Protein AF-A0A7W1W0E3-F1 (afdb_monomer)

Structure (mmCIF, N/CA/C/O backbone):
data_AF-A0A7W1W0E3-F1
#
_entry.id   AF-A0A7W1W0E3-F1
#
loop_
_atom_site.group_PDB
_atom_site.id
_atom_site.type_symbol
_atom_site.label_atom_id
_atom_site.label_alt_id
_atom_site.label_comp_id
_atom_site.label_asym_id
_atom_site.label_entity_id
_atom_site.label_seq_id
_atom_site.pdbx_PDB_ins_code
_atom_site.Cartn_x
_atom_site.Cartn_y
_atom_site.Cartn_z
_atom_site.occupancy
_atom_site.B_iso_or_equiv
_atom_site.auth_seq_id
_atom_site.auth_comp_id
_atom_site.auth_asym_id
_atom_site.auth_atom_id
_atom_site.pdbx_PDB_model_num
ATOM 1 N N . ARG A 1 1 ? 2.719 -30.691 -12.391 1.00 63.16 1 ARG A N 1
ATOM 2 C CA . ARG A 1 1 ? 1.528 -29.812 -12.521 1.00 63.16 1 ARG A CA 1
ATOM 3 C C . ARG A 1 1 ? 2.039 -28.377 -12.443 1.00 63.16 1 ARG A C 1
ATOM 5 O O . ARG A 1 1 ? 2.808 -28.114 -11.531 1.00 63.16 1 ARG A O 1
ATOM 12 N N . TYR A 1 2 ? 1.717 -27.514 -13.406 1.00 74.81 2 TYR A N 1
ATOM 13 C CA . TYR A 1 2 ? 2.107 -26.098 -13.394 1.00 74.81 2 TYR A CA 1
ATOM 14 C C . TYR A 1 2 ? 0.954 -25.279 -12.809 1.00 74.81 2 TYR A C 1
ATOM 16 O O . TYR A 1 2 ? -0.187 -25.464 -13.233 1.00 74.81 2 TYR A O 1
ATOM 24 N N . TYR A 1 3 ? 1.241 -24.423 -11.830 1.00 75.62 3 TYR A N 1
ATOM 25 C CA . TYR A 1 3 ? 0.272 -23.488 -11.263 1.00 75.62 3 TYR A CA 1
ATOM 26 C C . TYR A 1 3 ? 0.699 -22.076 -11.675 1.00 75.62 3 TYR A C 1
ATOM 28 O O . TYR A 1 3 ? 1.727 -21.608 -11.186 1.00 75.62 3 TYR A O 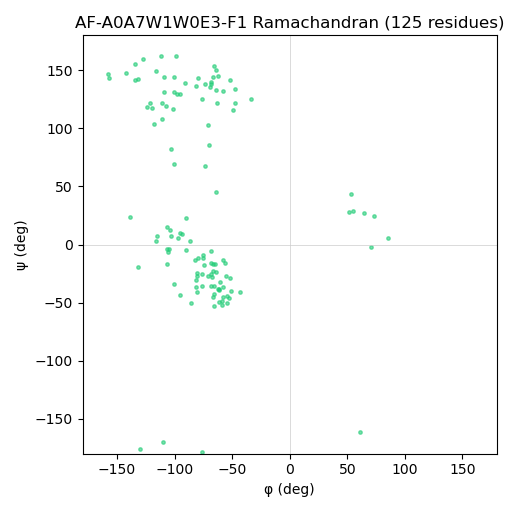1
ATOM 36 N N . PRO A 1 4 ? -0.016 -21.414 -12.602 1.00 76.94 4 PRO A N 1
ATOM 37 C CA . PRO A 1 4 ? 0.352 -20.070 -13.022 1.00 76.94 4 PRO A CA 1
ATOM 38 C C . PRO A 1 4 ? 0.224 -19.100 -11.844 1.00 76.94 4 PRO A C 1
ATOM 40 O O . PRO A 1 4 ? -0.796 -19.088 -11.152 1.00 76.94 4 PRO A O 1
ATOM 43 N N . LEU A 1 5 ? 1.252 -18.275 -11.638 1.00 77.12 5 LEU A N 1
ATOM 44 C CA . LEU A 1 5 ? 1.221 -17.180 -10.672 1.00 77.12 5 LEU A CA 1
ATOM 45 C C . LEU A 1 5 ? 0.150 -16.169 -11.089 1.00 77.12 5 LEU A C 1
ATOM 47 O O . LEU A 1 5 ? 0.219 -15.642 -12.197 1.00 77.12 5 LEU A O 1
ATOM 51 N N . LYS A 1 6 ? -0.826 -15.898 -10.218 1.00 83.62 6 LYS A N 1
ATOM 52 C CA . LYS A 1 6 ? -1.895 -14.927 -10.499 1.00 83.62 6 LYS A CA 1
ATOM 53 C C . LYS A 1 6 ? -1.600 -13.540 -9.946 1.00 83.62 6 LYS A C 1
ATOM 55 O O . LYS A 1 6 ? -1.834 -12.569 -10.646 1.00 83.62 6 LYS A O 1
ATOM 60 N N . LYS A 1 7 ? -1.098 -13.468 -8.714 1.00 86.25 7 LYS A N 1
ATOM 61 C CA . LYS A 1 7 ? -0.838 -12.212 -8.016 1.00 86.25 7 LYS A CA 1
ATOM 62 C C . LYS A 1 7 ? 0.200 -12.410 -6.914 1.00 86.25 7 LYS A C 1
ATOM 64 O O . LYS A 1 7 ? 0.233 -13.476 -6.297 1.00 86.25 7 LYS A O 1
ATOM 69 N N . VAL A 1 8 ? 1.011 -11.388 -6.675 1.00 87.19 8 VAL A N 1
ATOM 70 C CA . VAL A 1 8 ? 1.911 -11.245 -5.529 1.00 87.19 8 VAL A CA 1
ATOM 71 C C . VAL A 1 8 ? 1.507 -9.969 -4.806 1.00 87.19 8 VAL A C 1
ATOM 73 O O . VAL A 1 8 ? 1.501 -8.903 -5.411 1.00 87.19 8 VAL A O 1
ATOM 76 N N . ILE A 1 9 ? 1.158 -10.084 -3.528 1.00 89.56 9 ILE A N 1
ATOM 77 C CA . ILE A 1 9 ? 0.883 -8.932 -2.669 1.00 89.56 9 ILE A CA 1
ATOM 78 C C . ILE A 1 9 ? 2.017 -8.864 -1.658 1.00 89.56 9 ILE A C 1
ATOM 80 O O . ILE A 1 9 ? 2.279 -9.832 -0.941 1.00 89.56 9 ILE A O 1
ATOM 84 N N . MET A 1 10 ? 2.706 -7.737 -1.660 1.00 88.50 10 MET A N 1
ATOM 85 C CA . MET A 1 10 ? 3.742 -7.380 -0.711 1.00 88.50 10 MET A CA 1
ATOM 86 C C . MET A 1 10 ? 3.154 -6.465 0.358 1.00 88.50 10 MET A C 1
ATOM 88 O O . MET A 1 10 ? 2.063 -5.909 0.209 1.00 88.50 10 MET A O 1
ATOM 92 N N . PHE A 1 11 ? 3.886 -6.380 1.456 1.00 88.00 11 PHE A N 1
ATOM 93 C CA . PHE A 1 11 ? 3.574 -5.533 2.595 1.00 88.00 11 PHE A CA 1
ATOM 94 C C . PHE A 1 11 ? 4.828 -4.737 2.949 1.00 88.00 11 PHE A C 1
ATOM 96 O O . PHE A 1 11 ? 5.879 -4.928 2.327 1.00 88.00 11 PHE A O 1
ATOM 103 N N . SER A 1 12 ? 4.760 -3.954 4.027 1.00 82.25 12 SER A N 1
ATOM 104 C CA . SER A 1 12 ? 5.909 -3.354 4.726 1.00 82.25 12 SER A CA 1
ATOM 105 C C . SER A 1 12 ? 6.827 -4.424 5.344 1.00 82.25 12 SER A C 1
ATOM 107 O O . SER A 1 12 ? 7.177 -4.370 6.502 1.00 82.25 12 SER A O 1
ATOM 109 N N . MET A 1 13 ? 7.140 -5.478 4.600 1.00 69.62 13 MET A N 1
ATOM 110 C CA . MET A 1 13 ? 7.896 -6.662 4.990 1.00 69.62 13 MET A CA 1
ATOM 111 C C . MET A 1 13 ? 8.863 -7.078 3.879 1.00 69.62 13 MET A C 1
ATOM 113 O O . MET A 1 13 ? 9.246 -8.244 3.766 1.00 69.62 13 MET A O 1
ATOM 117 N N . MET A 1 14 ? 9.249 -6.145 3.003 1.00 63.56 14 MET A N 1
ATOM 118 C CA . MET A 1 14 ? 10.277 -6.385 1.985 1.00 63.56 14 MET A CA 1
ATOM 119 C C . MET A 1 14 ? 11.678 -6.439 2.621 1.00 63.56 14 MET A C 1
ATOM 121 O O . MET A 1 14 ? 12.532 -5.589 2.400 1.00 63.56 14 MET A O 1
ATOM 125 N N . ASP A 1 15 ? 11.912 -7.471 3.423 1.00 56.44 15 ASP A N 1
ATOM 126 C CA . ASP A 1 15 ? 12.981 -7.545 4.428 1.00 56.44 15 ASP A CA 1
ATOM 127 C C . ASP A 1 15 ? 14.378 -7.883 3.846 1.00 56.44 15 ASP A C 1
ATOM 129 O O . ASP A 1 15 ? 15.420 -7.769 4.487 1.00 56.44 15 ASP A O 1
ATOM 133 N N . TRP A 1 16 ? 14.446 -8.297 2.576 1.00 56.50 16 TRP A N 1
ATOM 134 C CA . TRP A 1 16 ? 15.622 -8.993 2.023 1.00 56.50 16 TRP A CA 1
ATOM 135 C C . TRP A 1 16 ? 16.524 -8.144 1.113 1.00 56.50 16 TRP A C 1
ATOM 137 O O . TRP A 1 16 ? 17.421 -8.668 0.456 1.00 56.50 16 TRP A O 1
ATOM 147 N N . MET A 1 17 ? 16.348 -6.823 1.086 1.00 55.25 17 MET A N 1
ATOM 148 C CA . MET A 1 17 ? 17.102 -5.938 0.181 1.00 55.25 17 MET A CA 1
ATOM 149 C C . MET A 1 17 ? 18.573 -5.713 0.601 1.00 55.25 17 MET A C 1
ATOM 151 O O . MET A 1 17 ? 19.387 -5.314 -0.228 1.00 55.25 17 MET A O 1
ATOM 155 N N . ASN A 1 18 ? 18.952 -6.005 1.855 1.00 53.66 18 ASN A N 1
ATOM 156 C CA . ASN A 1 18 ? 20.233 -5.556 2.437 1.00 53.66 18 ASN A CA 1
ATOM 157 C C . ASN A 1 18 ? 21.321 -6.633 2.619 1.00 53.66 18 ASN A C 1
ATOM 159 O O . ASN A 1 18 ? 22.433 -6.306 3.029 1.00 53.66 18 ASN A O 1
ATOM 163 N N . ASN A 1 19 ? 21.060 -7.910 2.324 1.00 53.75 19 ASN A N 1
ATOM 164 C CA . ASN A 1 19 ? 22.042 -8.994 2.526 1.00 53.75 19 ASN A CA 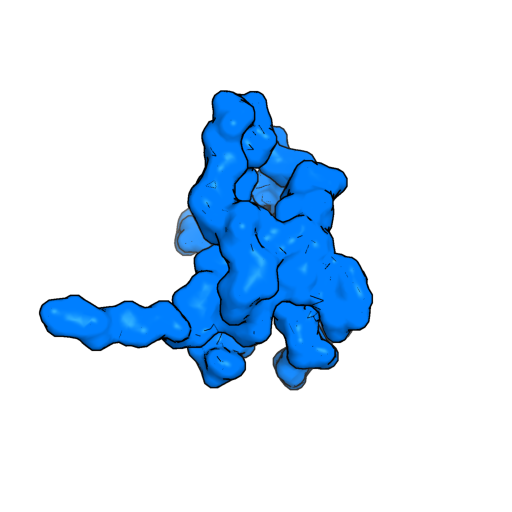1
ATOM 165 C C . ASN A 1 19 ? 22.662 -9.530 1.222 1.00 53.75 19 ASN A C 1
ATOM 167 O O . ASN A 1 19 ? 23.240 -10.619 1.206 1.00 53.75 19 ASN A O 1
ATOM 171 N N . GLY A 1 20 ? 22.513 -8.793 0.117 1.00 51.97 20 GLY A N 1
ATOM 172 C CA . GLY A 1 20 ? 22.974 -9.208 -1.211 1.00 51.97 20 GLY A CA 1
ATOM 173 C C . GLY A 1 20 ? 22.171 -10.361 -1.826 1.00 51.97 20 GLY A C 1
ATOM 174 O O . GLY A 1 20 ? 22.433 -10.733 -2.967 1.00 51.97 20 GLY A O 1
ATOM 175 N N . LYS A 1 21 ? 21.178 -10.909 -1.111 1.00 46.78 21 LYS A N 1
ATOM 176 C CA . LYS A 1 21 ? 20.191 -11.862 -1.626 1.00 46.78 21 LYS A CA 1
ATOM 177 C C . LYS A 1 21 ? 18.902 -11.117 -1.912 1.00 46.78 21 LYS A C 1
ATOM 179 O O . LYS A 1 21 ? 17.890 -11.290 -1.242 1.00 46.78 21 LYS A O 1
ATOM 184 N N . VAL A 1 22 ? 18.986 -10.286 -2.937 1.00 53.44 22 VAL A N 1
ATOM 185 C CA . VAL A 1 22 ? 17.827 -9.740 -3.627 1.00 53.44 22 VAL A CA 1
ATOM 186 C C . VAL A 1 22 ? 16.895 -10.921 -3.951 1.00 53.44 22 VAL A C 1
ATOM 188 O O . VAL A 1 22 ? 17.340 -11.824 -4.664 1.00 53.44 22 VAL A O 1
ATOM 191 N N . PRO A 1 23 ? 15.670 -10.992 -3.390 1.00 56.91 23 PRO A N 1
ATOM 192 C CA . PRO A 1 23 ? 14.764 -12.100 -3.664 1.00 56.91 23 PRO A CA 1
ATOM 193 C C . PRO A 1 23 ? 14.598 -12.296 -5.167 1.00 56.91 23 PRO A C 1
ATOM 195 O O . PRO A 1 23 ? 14.519 -11.311 -5.898 1.00 56.91 23 PRO A O 1
ATOM 198 N N . ASP A 1 24 ? 14.522 -13.546 -5.630 1.00 53.91 24 ASP A N 1
ATOM 199 C CA . ASP A 1 24 ? 14.529 -13.866 -7.067 1.00 53.91 24 ASP A CA 1
ATOM 200 C C . ASP A 1 24 ? 13.486 -13.065 -7.869 1.00 53.91 24 ASP A C 1
ATOM 202 O O . ASP A 1 24 ? 13.722 -12.737 -9.030 1.00 53.91 24 ASP A O 1
ATOM 206 N N . TRP A 1 25 ? 12.369 -12.683 -7.238 1.00 56.69 25 TRP A N 1
ATOM 207 C CA . TRP A 1 25 ? 11.321 -11.859 -7.840 1.00 56.69 25 TRP A CA 1
ATOM 208 C C . TRP A 1 25 ? 11.721 -10.401 -8.127 1.00 56.69 25 TRP A C 1
ATOM 210 O O . TRP A 1 25 ? 11.187 -9.820 -9.063 1.00 56.69 25 TRP A O 1
ATOM 220 N N . VAL A 1 26 ? 12.687 -9.814 -7.417 1.00 55.97 26 VAL A N 1
ATOM 221 C CA . VAL A 1 26 ? 13.216 -8.468 -7.728 1.00 55.97 26 VAL A CA 1
ATOM 222 C C . VAL A 1 26 ? 13.980 -8.472 -9.059 1.00 55.97 26 VAL A C 1
ATOM 224 O O . VAL A 1 26 ? 14.013 -7.468 -9.762 1.00 55.97 26 VAL A O 1
ATOM 227 N N . ASN A 1 27 ? 14.559 -9.617 -9.436 1.00 57.53 27 ASN A N 1
ATOM 228 C CA . ASN A 1 27 ? 15.218 -9.820 -10.730 1.00 57.53 27 ASN A CA 1
ATOM 229 C C . ASN A 1 27 ? 14.271 -10.421 -11.789 1.00 57.53 27 ASN A C 1
ATOM 231 O O . ASN A 1 27 ? 14.728 -10.814 -12.866 1.00 57.53 27 ASN A O 1
ATOM 235 N N . MET A 1 28 ? 12.964 -10.507 -11.505 1.00 62.88 28 MET A N 1
ATOM 236 C CA . MET A 1 28 ? 11.928 -10.924 -12.453 1.00 62.88 28 MET A CA 1
ATOM 237 C C . MET A 1 28 ? 11.150 -9.699 -12.957 1.00 62.88 28 MET A C 1
ATOM 239 O O . MET A 1 28 ? 10.041 -9.449 -12.496 1.00 62.88 28 MET A O 1
ATOM 243 N N . PRO A 1 29 ? 11.659 -8.959 -13.961 1.00 60.41 29 PRO A N 1
ATOM 244 C CA . PRO A 1 29 ? 10.924 -7.833 -14.547 1.00 60.41 29 PRO A CA 1
ATOM 245 C C . PRO A 1 29 ? 9.673 -8.272 -15.334 1.00 60.41 29 PRO A C 1
ATOM 247 O O . PRO A 1 29 ? 8.919 -7.439 -15.828 1.00 60.41 29 PRO A O 1
ATOM 250 N N . TYR A 1 30 ? 9.455 -9.582 -15.499 1.00 64.31 30 TYR A N 1
ATOM 251 C CA . TYR A 1 30 ? 8.291 -10.142 -16.178 1.00 64.31 30 TYR A CA 1
ATOM 252 C C . TYR A 1 30 ? 7.155 -10.404 -15.185 1.00 64.31 30 TYR A C 1
ATOM 254 O O . TYR A 1 30 ? 7.371 -10.997 -14.130 1.00 64.31 30 TYR A O 1
ATOM 262 N N . ASN A 1 31 ? 5.927 -10.097 -15.603 1.00 74.44 31 ASN A N 1
ATOM 263 C CA . ASN A 1 31 ? 4.691 -10.180 -14.814 1.00 74.44 31 ASN A CA 1
ATOM 264 C C . ASN A 1 31 ? 4.525 -9.093 -13.741 1.00 74.44 31 ASN A C 1
ATOM 266 O O . ASN A 1 31 ? 3.819 -9.325 -12.763 1.00 74.44 31 ASN A O 1
ATOM 270 N N . ASN A 1 32 ? 5.170 -7.934 -13.893 1.00 79.31 32 ASN A N 1
ATOM 271 C CA . ASN A 1 32 ? 5.024 -6.791 -12.984 1.00 79.31 32 ASN A CA 1
ATOM 272 C C . ASN A 1 32 ? 3.568 -6.326 -12.802 1.00 79.31 32 ASN A C 1
ATOM 274 O O . ASN A 1 32 ? 3.199 -5.873 -11.721 1.00 79.31 32 ASN A O 1
ATOM 278 N N . ASP A 1 33 ? 2.729 -6.560 -13.813 1.00 84.81 33 ASP A N 1
ATOM 279 C CA . ASP A 1 33 ? 1.273 -6.413 -13.795 1.00 84.81 33 ASP A CA 1
ATOM 280 C C . ASP A 1 33 ? 0.583 -7.231 -12.684 1.00 84.81 33 ASP A C 1
ATOM 282 O O . ASP A 1 33 ? -0.565 -6.973 -12.344 1.00 84.81 33 ASP A O 1
ATOM 286 N N . ARG A 1 34 ? 1.275 -8.208 -12.088 1.00 86.00 34 ARG A N 1
ATOM 287 C CA . ARG A 1 34 ? 0.754 -9.087 -11.029 1.00 86.00 34 ARG A CA 1
ATOM 288 C C . ARG A 1 34 ? 1.273 -8.750 -9.638 1.00 86.00 34 ARG A C 1
ATOM 290 O O . ARG A 1 34 ? 0.879 -9.426 -8.688 1.00 86.00 34 ARG A O 1
ATOM 297 N N . TYR A 1 35 ? 2.172 -7.779 -9.508 1.00 87.81 35 TYR A N 1
ATOM 298 C CA . TYR A 1 35 ? 2.778 -7.412 -8.232 1.00 87.81 35 TYR A CA 1
ATOM 299 C C . TYR A 1 35 ? 2.093 -6.177 -7.680 1.00 87.81 35 TYR A C 1
ATOM 301 O O . TYR A 1 35 ? 1.943 -5.178 -8.380 1.00 87.81 35 TYR A O 1
ATOM 309 N N . TYR A 1 36 ? 1.717 -6.253 -6.412 1.00 91.81 36 TYR A N 1
ATOM 310 C CA . TYR A 1 36 ? 1.094 -5.170 -5.675 1.00 91.81 36 TYR A CA 1
ATOM 311 C C . TYR A 1 36 ? 1.743 -5.034 -4.301 1.00 91.81 36 TYR A C 1
ATOM 313 O O . TYR A 1 36 ? 2.293 -6.004 -3.784 1.00 91.81 36 TYR A O 1
ATOM 321 N N . ASP A 1 37 ? 1.674 -3.852 -3.701 1.00 92.50 37 ASP A N 1
ATOM 322 C CA . ASP A 1 37 ? 2.178 -3.593 -2.352 1.00 92.50 37 ASP A CA 1
ATOM 323 C C . ASP A 1 37 ? 1.257 -2.637 -1.585 1.00 92.50 37 ASP A C 1
ATOM 325 O O . ASP A 1 37 ? 0.658 -1.726 -2.166 1.00 92.50 37 ASP A O 1
ATOM 329 N N . ILE A 1 38 ? 1.183 -2.824 -0.270 1.00 94.56 38 ILE A N 1
ATOM 330 C CA . ILE A 1 38 ? 0.740 -1.809 0.680 1.00 94.56 38 ILE A CA 1
ATOM 331 C C . ILE A 1 38 ? 1.806 -1.579 1.743 1.00 94.56 38 ILE A C 1
ATOM 333 O O . ILE A 1 38 ? 2.134 -2.446 2.557 1.00 94.56 38 ILE A O 1
ATOM 337 N N . TYR A 1 39 ? 2.284 -0.343 1.771 1.00 94.56 39 TYR A N 1
ATOM 338 C CA . TYR A 1 39 ? 3.500 0.005 2.470 1.00 94.56 39 TYR A CA 1
ATOM 339 C C . TYR A 1 39 ? 3.329 1.239 3.356 1.00 94.56 39 TYR A C 1
ATOM 341 O O . TYR A 1 39 ? 2.666 2.218 2.996 1.00 94.56 39 TYR A O 1
ATOM 349 N N . ASN A 1 40 ? 3.967 1.210 4.520 1.00 94.31 40 ASN A N 1
ATOM 350 C CA . ASN A 1 40 ? 4.050 2.340 5.429 1.00 94.31 40 ASN A CA 1
ATOM 351 C C . ASN A 1 40 ? 5.423 3.013 5.289 1.00 94.31 40 ASN A C 1
ATOM 353 O O . ASN A 1 40 ? 6.424 2.394 5.635 1.00 94.31 40 ASN A O 1
ATOM 357 N N . PRO A 1 41 ? 5.512 4.282 4.845 1.00 93.62 41 PRO A N 1
ATOM 358 C CA . PRO A 1 41 ? 6.786 4.994 4.704 1.00 93.62 41 PRO A CA 1
ATOM 359 C C . PRO A 1 41 ? 7.634 5.116 5.975 1.00 93.62 41 PRO A C 1
ATOM 361 O O . PRO A 1 41 ? 8.797 5.504 5.879 1.00 93.62 41 PRO A O 1
ATOM 364 N N . LEU A 1 42 ? 7.055 4.831 7.145 1.00 93.31 42 LEU A N 1
ATOM 365 C CA . LEU A 1 42 ? 7.738 4.819 8.436 1.00 93.31 42 LEU A CA 1
ATOM 366 C C . LEU A 1 42 ? 8.221 3.422 8.863 1.00 93.31 42 LEU A C 1
ATOM 368 O O . LEU A 1 42 ? 8.618 3.276 10.016 1.00 93.31 42 LEU A O 1
ATOM 372 N N . ASP A 1 43 ? 8.175 2.420 7.977 1.00 91.50 43 ASP A N 1
ATOM 373 C CA . ASP A 1 43 ? 8.769 1.093 8.195 1.00 91.50 43 ASP A CA 1
ATOM 374 C C . ASP A 1 43 ? 10.204 1.223 8.727 1.00 91.50 43 ASP A C 1
ATOM 376 O O . ASP A 1 43 ? 11.055 1.904 8.143 1.00 91.50 43 ASP A O 1
ATOM 380 N N . GLU A 1 44 ? 10.429 0.630 9.899 1.00 90.12 44 GLU A N 1
ATOM 381 C CA . GLU A 1 44 ? 11.670 0.771 10.649 1.00 90.12 44 GLU A CA 1
ATOM 382 C C . GLU A 1 44 ? 12.797 -0.131 10.131 1.00 90.12 44 GLU A C 1
ATOM 384 O O . GLU A 1 44 ? 13.968 0.205 10.320 1.00 90.12 44 GLU A O 1
ATOM 389 N N . ASP A 1 45 ? 12.456 -1.241 9.472 1.00 85.75 45 ASP A N 1
ATOM 390 C CA . ASP A 1 45 ? 13.412 -2.266 9.037 1.00 85.75 45 ASP A CA 1
ATOM 391 C C . ASP A 1 45 ? 13.749 -2.121 7.547 1.00 85.75 45 ASP A C 1
ATOM 393 O O . ASP A 1 45 ? 14.895 -2.316 7.125 1.00 85.75 45 ASP A O 1
ATOM 397 N N . VAL A 1 46 ? 12.775 -1.695 6.740 1.00 84.56 46 VAL A N 1
ATOM 398 C CA . VAL A 1 46 ? 12.938 -1.477 5.301 1.00 84.56 46 VAL A CA 1
ATOM 399 C C . VAL A 1 46 ? 12.684 -0.005 5.017 1.00 84.56 46 VAL A C 1
ATOM 401 O O . VAL A 1 46 ? 11.531 0.384 4.976 1.00 84.56 46 VAL A O 1
ATOM 404 N N . PRO A 1 47 ? 13.696 0.848 4.782 1.00 85.81 47 PRO A N 1
ATOM 405 C CA . PRO A 1 47 ? 13.459 2.261 4.486 1.00 85.81 47 PRO A CA 1
ATOM 406 C C . PRO A 1 47 ? 12.747 2.480 3.142 1.00 85.81 47 PRO A C 1
ATOM 408 O O . PRO A 1 47 ? 13.090 1.842 2.143 1.00 85.81 47 PRO A O 1
ATOM 411 N N . TYR A 1 48 ? 11.858 3.480 3.070 1.00 88.31 48 TYR A N 1
ATOM 412 C CA . TYR A 1 48 ? 11.068 3.795 1.866 1.00 88.31 48 TYR A CA 1
ATOM 413 C C . TYR A 1 48 ? 11.903 3.936 0.586 1.00 88.31 48 TYR A C 1
ATOM 415 O O . TYR A 1 48 ? 11.498 3.470 -0.475 1.00 88.31 48 TYR A O 1
ATOM 423 N N . ALA A 1 49 ? 13.084 4.558 0.662 1.00 86.56 49 ALA A N 1
ATOM 424 C CA . ALA A 1 49 ? 13.959 4.710 -0.501 1.00 86.56 49 ALA A CA 1
ATOM 425 C C . ALA A 1 49 ? 14.427 3.354 -1.059 1.00 86.56 49 ALA A C 1
ATOM 427 O O . ALA A 1 49 ? 14.488 3.185 -2.274 1.00 86.56 49 ALA A O 1
ATOM 428 N N . GLY A 1 50 ? 14.715 2.391 -0.178 1.00 81.12 50 GLY A N 1
ATOM 429 C CA . GLY A 1 50 ? 15.053 1.025 -0.565 1.00 81.12 50 GLY A CA 1
ATOM 430 C C . GLY A 1 50 ? 13.856 0.334 -1.208 1.00 81.12 50 GLY A C 1
ATOM 431 O O . GLY A 1 50 ? 13.960 -0.113 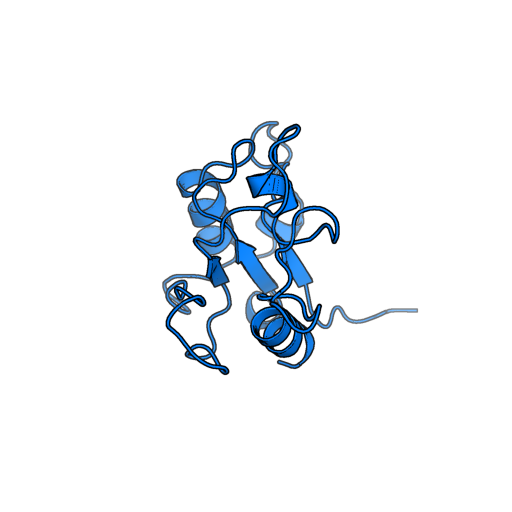-2.346 1.00 81.12 50 GLY A O 1
ATOM 432 N N . ALA A 1 51 ? 12.703 0.332 -0.534 1.00 85.94 51 ALA A N 1
ATOM 433 C CA . ALA A 1 51 ? 11.472 -0.258 -1.064 1.00 85.94 51 ALA A CA 1
ATOM 434 C C . ALA A 1 51 ? 11.105 0.307 -2.449 1.00 85.94 51 ALA A C 1
ATOM 436 O O . ALA A 1 51 ? 10.856 -0.451 -3.386 1.00 85.94 51 ALA A O 1
ATOM 437 N N . LYS A 1 52 ? 11.199 1.632 -2.616 1.00 86.19 52 LYS A N 1
ATOM 438 C CA . LYS A 1 52 ? 10.965 2.330 -3.886 1.00 86.19 52 LYS A CA 1
ATOM 439 C C . LYS A 1 52 ? 11.876 1.851 -5.009 1.00 86.19 52 LYS A C 1
ATOM 441 O O . LYS A 1 52 ? 11.374 1.608 -6.101 1.00 86.19 52 LYS A O 1
ATOM 446 N N . LEU A 1 53 ? 13.174 1.684 -4.752 1.00 81.88 53 LEU A N 1
ATOM 447 C CA . LEU A 1 53 ? 14.101 1.132 -5.747 1.00 81.88 53 LEU A CA 1
ATOM 448 C C . LEU A 1 53 ? 13.705 -0.295 -6.150 1.00 81.88 53 LEU A C 1
ATOM 450 O O . LEU A 1 53 ? 13.760 -0.637 -7.329 1.00 81.88 53 LEU A O 1
ATOM 454 N N . GLY A 1 54 ? 13.251 -1.108 -5.192 1.00 80.75 54 GLY A N 1
ATOM 455 C CA . GLY A 1 54 ? 12.728 -2.450 -5.456 1.00 80.75 54 GLY A CA 1
ATOM 456 C C . GLY A 1 54 ? 11.500 -2.426 -6.368 1.00 80.75 54 GLY A C 1
ATOM 457 O O . GLY A 1 54 ? 11.472 -3.125 -7.380 1.00 80.75 54 GLY A O 1
ATOM 458 N N . TRP A 1 55 ? 10.513 -1.579 -6.063 1.00 86.50 55 TRP A N 1
ATOM 459 C CA . TRP A 1 55 ? 9.321 -1.405 -6.901 1.00 86.50 55 TRP A CA 1
ATOM 460 C C . TRP A 1 55 ? 9.648 -0.899 -8.306 1.00 86.50 55 TRP A C 1
ATOM 462 O O . TRP A 1 55 ? 9.043 -1.356 -9.273 1.00 86.50 55 TRP A O 1
ATOM 472 N N . GLU A 1 56 ? 10.614 0.013 -8.431 1.00 83.19 56 GLU A N 1
ATOM 473 C CA . GLU A 1 56 ? 11.079 0.526 -9.723 1.00 83.19 56 GLU A CA 1
ATOM 474 C C . GLU A 1 56 ? 11.765 -0.577 -10.541 1.00 83.19 56 GLU A C 1
ATOM 476 O O . GLU A 1 56 ? 11.494 -0.715 -11.732 1.00 83.19 56 GLU A O 1
ATOM 481 N N . HIS A 1 57 ? 12.598 -1.413 -9.915 1.00 79.44 57 HIS A N 1
ATOM 482 C CA . HIS A 1 57 ? 13.231 -2.563 -10.575 1.00 79.44 57 HIS A CA 1
ATOM 483 C C . HIS A 1 57 ? 12.233 -3.640 -10.996 1.00 79.44 57 HIS A C 1
ATOM 485 O O . HIS A 1 57 ? 12.379 -4.223 -12.070 1.00 79.44 57 HIS A O 1
ATOM 491 N N . MET A 1 58 ? 11.186 -3.851 -10.200 1.00 80.62 58 MET A N 1
ATOM 492 C CA . MET A 1 58 ? 10.061 -4.701 -10.578 1.00 80.62 58 MET A CA 1
ATOM 493 C C . MET A 1 58 ? 9.130 -4.039 -11.595 1.00 80.62 58 MET A C 1
ATOM 495 O O . MET A 1 58 ? 8.232 -4.702 -12.085 1.00 80.62 58 MET A O 1
ATOM 499 N N . GLY A 1 59 ? 9.287 -2.751 -11.913 1.00 83.38 59 GLY A N 1
ATOM 500 C CA . GLY A 1 59 ? 8.382 -2.027 -12.805 1.00 83.38 59 GLY A CA 1
ATOM 501 C C . GLY A 1 59 ? 6.955 -1.891 -12.263 1.00 83.38 59 GLY A C 1
ATOM 502 O O . GLY A 1 59 ? 6.021 -1.814 -13.053 1.00 83.38 59 GLY A O 1
ATOM 503 N N . MET A 1 60 ? 6.776 -1.900 -10.942 1.00 86.12 60 MET A N 1
ATOM 504 C CA . MET A 1 60 ? 5.489 -1.625 -10.286 1.00 86.12 60 MET A CA 1
ATOM 505 C C . MET A 1 60 ? 5.206 -0.129 -10.194 1.00 86.12 60 MET A C 1
ATOM 507 O O . MET A 1 60 ? 4.058 0.300 -10.122 1.00 86.12 60 MET A O 1
ATOM 511 N N . THR A 1 61 ? 6.268 0.671 -10.156 1.00 83.69 61 THR A N 1
ATOM 512 C CA . THR A 1 61 ? 6.183 2.128 -10.120 1.00 83.69 61 THR A CA 1
ATOM 513 C C . THR A 1 61 ? 6.667 2.726 -11.446 1.00 83.69 61 THR A C 1
ATOM 515 O O . THR A 1 61 ? 6.795 2.007 -12.438 1.00 83.69 61 THR A O 1
ATOM 518 N N . THR A 1 62 ? 6.858 4.049 -11.525 1.00 71.44 62 THR A N 1
ATOM 519 C CA . THR A 1 62 ? 7.337 4.773 -12.719 1.00 71.44 62 THR A CA 1
ATOM 520 C C . THR A 1 62 ? 8.341 3.945 -13.544 1.00 71.44 62 THR A C 1
ATOM 522 O O . THR A 1 62 ? 9.351 3.513 -12.991 1.00 71.44 62 THR A O 1
ATOM 525 N N . PRO A 1 63 ? 8.112 3.728 -14.854 1.00 60.12 63 PRO A N 1
ATOM 526 C CA . PRO A 1 63 ? 7.176 4.433 -15.737 1.00 60.12 63 PRO A CA 1
ATOM 527 C C . PRO A 1 63 ? 5.727 3.903 -15.758 1.00 60.12 63 PRO A C 1
ATOM 529 O O . PRO A 1 63 ? 4.936 4.425 -16.537 1.00 60.12 63 PRO A O 1
ATOM 532 N N . VAL A 1 64 ? 5.366 2.897 -14.951 1.00 62.97 64 VAL A N 1
ATOM 533 C CA . VAL A 1 64 ? 4.074 2.187 -15.072 1.00 62.97 64 VAL A CA 1
ATOM 534 C C . VAL A 1 64 ? 2.934 2.877 -14.308 1.00 62.97 64 VAL A C 1
ATOM 536 O O . VAL A 1 64 ? 1.897 3.160 -14.899 1.00 62.97 64 VAL A O 1
ATOM 539 N N . SER A 1 65 ? 3.128 3.208 -13.027 1.00 76.25 65 SER A N 1
ATOM 540 C CA . SER A 1 65 ? 2.163 3.961 -12.206 1.00 76.25 65 SER A CA 1
ATOM 541 C C . SER A 1 65 ? 2.868 4.645 -11.030 1.00 76.25 65 SER A C 1
ATOM 543 O O . SER A 1 65 ? 3.780 4.058 -10.455 1.00 76.25 65 SER A O 1
ATOM 545 N N . PRO A 1 66 ? 2.494 5.860 -10.599 1.00 87.50 66 PRO A N 1
ATOM 546 C CA . PRO A 1 66 ? 2.960 6.373 -9.314 1.00 87.50 66 PRO A CA 1
ATOM 547 C C . PRO A 1 66 ? 2.392 5.537 -8.153 1.00 87.50 66 PRO A C 1
ATOM 549 O O . PRO A 1 66 ? 1.314 4.952 -8.263 1.00 87.50 66 PRO A O 1
ATOM 552 N N . ALA A 1 67 ? 3.110 5.507 -7.026 1.00 92.88 67 ALA A N 1
ATOM 553 C CA . ALA A 1 67 ? 2.549 5.020 -5.769 1.00 92.88 67 ALA A CA 1
ATOM 554 C C . ALA A 1 67 ? 1.464 5.993 -5.275 1.00 92.88 67 ALA A C 1
ATOM 556 O O . ALA A 1 67 ? 1.641 7.212 -5.355 1.00 92.88 67 ALA A O 1
ATOM 557 N N . VAL A 1 68 ? 0.362 5.469 -4.741 1.00 95.38 68 VAL A N 1
ATOM 558 C CA . VAL A 1 68 ? -0.804 6.262 -4.325 1.00 95.38 68 VAL A CA 1
ATOM 559 C C . VAL A 1 68 ? -0.921 6.285 -2.810 1.00 95.38 68 VAL A C 1
ATOM 561 O O . VAL A 1 68 ? -0.906 5.244 -2.164 1.00 95.38 68 VAL A O 1
ATOM 564 N N . ASN A 1 69 ? -1.096 7.472 -2.221 1.00 95.75 69 ASN A N 1
ATOM 565 C CA . ASN A 1 69 ? -1.479 7.571 -0.814 1.00 95.75 69 ASN A CA 1
ATOM 566 C C . ASN A 1 69 ? -2.938 7.121 -0.644 1.00 95.75 69 ASN A C 1
ATOM 568 O O . ASN A 1 69 ? -3.877 7.864 -0.933 1.00 95.75 69 ASN A O 1
ATOM 572 N N . SER A 1 70 ? -3.108 5.902 -0.144 1.00 95.75 70 SER A N 1
ATOM 573 C CA . SER A 1 70 ? -4.401 5.240 0.004 1.00 95.75 70 SER A CA 1
ATOM 574 C C . SER A 1 70 ? -5.239 5.761 1.172 1.00 95.75 70 SER A C 1
ATOM 576 O O . SER A 1 70 ? -6.428 5.460 1.235 1.00 95.75 70 SER A O 1
ATOM 578 N N . ASP A 1 71 ? -4.671 6.560 2.082 1.00 94.31 71 ASP A N 1
ATOM 579 C CA . ASP A 1 71 ? -5.430 7.112 3.212 1.00 94.31 71 ASP A CA 1
ATOM 580 C C . ASP A 1 71 ? -6.434 8.182 2.779 1.00 94.31 71 ASP A C 1
ATOM 582 O O . ASP A 1 71 ? -7.449 8.368 3.451 1.00 94.31 71 ASP A O 1
ATOM 586 N N . ASN A 1 72 ? -6.139 8.868 1.669 1.00 91.62 72 ASN A N 1
ATOM 587 C CA . ASN A 1 72 ? -6.923 9.981 1.127 1.00 91.62 72 ASN A CA 1
ATOM 588 C C . ASN A 1 72 ? -7.522 9.678 -0.255 1.00 91.62 72 ASN A C 1
ATOM 590 O O . ASN A 1 72 ? -8.139 10.552 -0.862 1.00 91.62 72 ASN A O 1
ATOM 594 N N . ALA A 1 73 ? -7.329 8.460 -0.755 1.00 94.81 73 ALA A N 1
ATOM 595 C CA . ALA A 1 73 ? -7.854 7.996 -2.029 1.00 94.81 73 ALA A CA 1
ATOM 596 C C . ALA A 1 73 ? -8.927 6.920 -1.809 1.00 94.81 73 ALA A C 1
ATOM 598 O O . ALA A 1 73 ? -9.031 6.313 -0.741 1.00 94.81 73 ALA A O 1
ATOM 599 N N . SER A 1 74 ? -9.737 6.675 -2.832 1.00 94.56 74 SER A N 1
ATOM 600 C CA . SER A 1 74 ? -10.734 5.605 -2.845 1.00 94.56 74 SER A CA 1
ATOM 601 C C . SER A 1 74 ? -10.403 4.584 -3.925 1.00 94.56 74 SER A C 1
ATOM 603 O O . SER A 1 74 ? -9.868 4.953 -4.968 1.00 94.56 74 SER A O 1
ATOM 605 N N . SER A 1 75 ? -10.772 3.320 -3.695 1.00 93.88 75 SER A N 1
ATOM 606 C CA . SER A 1 75 ? -10.732 2.274 -4.726 1.00 93.88 75 SER A CA 1
ATOM 607 C C . SER A 1 75 ? -11.387 2.775 -6.034 1.00 93.88 75 SER A C 1
ATOM 609 O O . SER A 1 75 ? -12.440 3.423 -5.948 1.00 93.88 75 SER A O 1
ATOM 611 N N . PRO A 1 76 ? -10.765 2.557 -7.215 1.00 93.88 76 PRO A N 1
ATOM 612 C CA . PRO A 1 76 ? -9.661 1.623 -7.481 1.00 93.88 76 PRO A CA 1
ATOM 613 C C . PRO A 1 76 ? -8.247 2.213 -7.306 1.00 93.88 76 PRO A C 1
ATOM 615 O O . PRO A 1 76 ? -7.305 1.703 -7.894 1.00 93.88 76 PRO A O 1
ATOM 618 N N . TYR A 1 77 ? -8.069 3.287 -6.524 1.00 94.81 77 TYR A N 1
ATOM 619 C CA . TYR A 1 77 ? -6.751 3.859 -6.198 1.00 94.81 77 TYR A CA 1
ATOM 620 C C . TYR A 1 77 ? -5.895 4.178 -7.434 1.00 94.81 77 TYR A C 1
ATOM 622 O O . TYR A 1 77 ? -4.713 3.850 -7.477 1.00 94.81 77 TYR A O 1
ATOM 630 N N . ASP A 1 78 ? -6.515 4.775 -8.454 1.00 92.31 78 ASP A N 1
ATOM 631 C CA . ASP A 1 78 ? -5.903 5.053 -9.761 1.00 92.31 78 ASP A CA 1
ATOM 632 C C . ASP A 1 78 ? -5.230 3.826 -10.412 1.00 92.31 78 ASP A C 1
ATOM 634 O O . ASP A 1 78 ? -4.288 3.965 -11.188 1.00 92.31 78 ASP A O 1
ATOM 638 N N . HIS A 1 79 ? -5.717 2.619 -10.096 1.00 91.94 79 HIS A N 1
ATOM 639 C CA . HIS A 1 79 ? -5.142 1.336 -10.510 1.00 91.94 79 HIS A CA 1
ATOM 640 C C . HIS A 1 79 ? -3.659 1.181 -10.128 1.00 91.94 79 HIS A C 1
ATOM 642 O O . HIS A 1 79 ? -2.891 0.486 -10.796 1.00 91.94 79 HIS A O 1
ATOM 648 N N . ALA A 1 80 ? -3.234 1.833 -9.042 1.00 93.19 80 ALA A N 1
ATOM 649 C CA . ALA A 1 80 ? -1.856 1.792 -8.593 1.00 93.19 80 ALA A CA 1
ATOM 650 C C . ALA A 1 80 ? -1.462 0.409 -8.068 1.00 93.19 80 ALA A C 1
ATOM 652 O O . ALA A 1 80 ? -2.179 -0.226 -7.290 1.00 93.19 80 ALA A O 1
ATOM 653 N N . HIS A 1 81 ? -0.256 -0.013 -8.433 1.00 92.75 81 HIS A N 1
ATOM 654 C CA . HIS A 1 81 ? 0.362 -1.233 -7.918 1.00 92.75 81 HIS A CA 1
ATOM 655 C C . HIS A 1 81 ? 0.895 -1.052 -6.494 1.00 92.75 81 HIS A C 1
ATOM 657 O O . HIS A 1 81 ? 1.009 -2.016 -5.748 1.00 92.75 81 HIS A O 1
ATOM 663 N N . VAL A 1 82 ? 1.220 0.180 -6.099 1.00 94.00 82 VAL A N 1
ATOM 664 C CA . VAL A 1 82 ? 1.756 0.484 -4.769 1.00 94.00 82 VAL A CA 1
ATOM 665 C C . VAL A 1 82 ? 0.821 1.442 -4.051 1.00 94.00 82 VAL A C 1
ATOM 667 O O . VAL A 1 82 ? 0.640 2.588 -4.473 1.00 94.00 82 VAL A O 1
ATOM 670 N N . LEU A 1 83 ? 0.272 0.983 -2.932 1.00 96.25 83 LEU A N 1
ATOM 671 C CA . LEU A 1 83 ? -0.479 1.793 -1.988 1.00 96.25 83 LEU A CA 1
ATOM 672 C C . LEU A 1 83 ? 0.423 2.203 -0.825 1.00 96.25 83 LEU A C 1
ATOM 674 O O . LEU A 1 83 ? 1.064 1.378 -0.184 1.00 96.25 83 LEU A O 1
ATOM 678 N N . LEU A 1 84 ? 0.439 3.491 -0.515 1.00 96.00 84 LEU A N 1
ATOM 679 C CA . LEU A 1 84 ? 1.080 4.032 0.674 1.00 96.00 84 LEU A CA 1
ATOM 680 C C . LEU A 1 84 ? 0.029 4.298 1.744 1.00 96.00 84 LEU A C 1
ATOM 682 O O . LEU A 1 84 ? -1.090 4.730 1.446 1.00 96.00 84 LEU A O 1
ATOM 686 N N . THR A 1 85 ? 0.401 4.081 2.996 1.00 95.25 85 THR A N 1
ATOM 687 C CA . THR A 1 85 ? -0.411 4.447 4.153 1.00 95.25 85 THR A CA 1
ATOM 688 C C . THR A 1 85 ? 0.445 5.125 5.215 1.00 95.25 85 THR A C 1
ATOM 690 O O . THR A 1 85 ? 1.591 4.764 5.451 1.00 95.25 85 THR A O 1
ATOM 693 N N . SER A 1 86 ? -0.121 6.138 5.852 1.00 93.94 86 SER A N 1
ATOM 694 C CA . SER A 1 86 ? 0.423 6.861 7.002 1.00 93.94 86 SER A CA 1
ATOM 695 C C . SER A 1 86 ? -0.257 6.452 8.312 1.00 93.94 86 SER A C 1
ATOM 697 O O . SER A 1 86 ? -0.018 7.064 9.360 1.00 93.94 86 SER A O 1
ATOM 699 N N . ARG A 1 87 ? -1.111 5.415 8.274 1.00 92.69 87 ARG A N 1
ATOM 700 C CA . ARG A 1 87 ? -1.819 4.914 9.454 1.00 92.69 87 ARG A CA 1
ATOM 701 C C . ARG A 1 87 ? -0.816 4.501 10.516 1.00 92.69 87 ARG A C 1
ATOM 703 O O . ARG A 1 87 ? 0.159 3.798 10.265 1.00 92.69 87 ARG A O 1
ATOM 710 N N . GLN A 1 88 ? -1.083 4.971 11.724 1.00 92.75 88 GLN A N 1
ATOM 711 C CA . GLN A 1 88 ? -0.313 4.587 12.890 1.00 92.75 88 GLN A CA 1
ATOM 712 C C . GLN A 1 88 ? -0.690 3.152 13.273 1.00 92.75 88 GLN A C 1
ATOM 714 O O . GLN A 1 88 ? -1.876 2.829 13.252 1.00 92.75 88 GLN A O 1
ATOM 719 N N . PRO A 1 89 ? 0.263 2.289 13.638 1.00 93.38 89 PRO A N 1
ATOM 720 C CA . PRO A 1 89 ? -0.053 0.939 14.068 1.00 93.38 89 PRO A CA 1
ATOM 721 C C . PRO A 1 89 ? -0.881 0.962 15.358 1.00 93.38 89 PRO A C 1
ATOM 723 O O . PRO A 1 89 ? -0.748 1.864 16.188 1.00 93.38 89 PRO A O 1
ATOM 726 N N . ALA A 1 90 ? -1.740 -0.038 15.544 1.00 94.50 90 ALA A N 1
ATOM 727 C CA . ALA A 1 90 ? -2.583 -0.172 16.732 1.00 94.50 90 ALA A CA 1
ATOM 728 C C . ALA A 1 90 ? -1.776 -0.393 18.022 1.00 94.50 90 ALA A C 1
ATOM 730 O O . ALA A 1 90 ? -2.260 -0.098 19.115 1.00 94.50 90 ALA A O 1
ATOM 731 N N . LYS A 1 91 ? -0.551 -0.913 17.896 1.00 91.12 91 LYS A N 1
ATOM 732 C CA . LYS A 1 91 ? 0.362 -1.169 19.007 1.00 91.12 91 LYS A CA 1
ATOM 733 C C . LYS A 1 91 ? 1.729 -0.543 18.771 1.00 91.12 91 LYS A C 1
ATOM 735 O O . LYS A 1 91 ? 2.096 -0.217 17.645 1.00 91.12 91 LYS A O 1
ATOM 740 N N . SER A 1 92 ? 2.471 -0.362 19.860 1.00 86.62 92 SER A N 1
ATOM 741 C CA . SER A 1 92 ? 3.773 0.304 19.862 1.00 86.62 92 SER A CA 1
ATOM 742 C C . SER A 1 92 ? 4.945 -0.601 20.245 1.00 86.62 92 SER A C 1
ATOM 744 O O . SER A 1 92 ? 6.038 -0.090 20.477 1.00 86.62 92 SER A O 1
ATOM 746 N N . ASP A 1 93 ? 4.720 -1.902 20.388 1.00 85.38 93 ASP A N 1
ATOM 747 C CA . ASP A 1 93 ? 5.747 -2.892 20.691 1.00 85.38 93 ASP A CA 1
ATOM 748 C C . ASP A 1 93 ? 6.509 -3.310 19.424 1.00 85.38 93 ASP A C 1
ATOM 750 O O . ASP 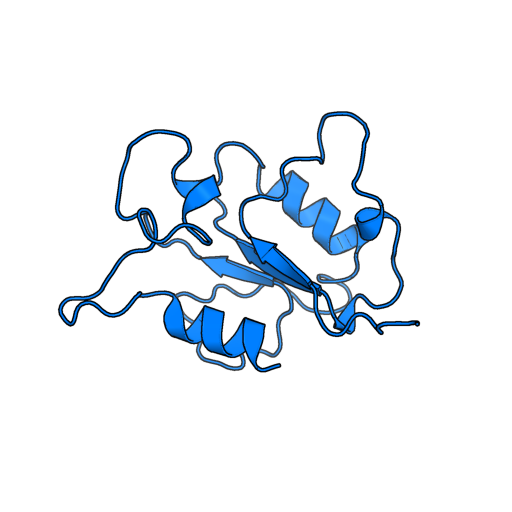A 1 93 ? 5.911 -3.535 18.382 1.00 85.38 93 ASP A O 1
ATOM 754 N N . GLY A 1 94 ? 7.840 -3.408 19.507 1.00 82.25 94 GLY A N 1
ATOM 755 C CA . GLY A 1 94 ? 8.680 -3.888 18.400 1.00 82.25 94 GLY A CA 1
ATOM 756 C C . GLY A 1 94 ? 8.628 -3.050 17.103 1.00 82.25 94 GLY A C 1
ATOM 757 O O . GLY A 1 94 ? 8.239 -1.878 17.144 1.00 82.25 94 GLY A O 1
ATOM 758 N N . PRO A 1 95 ? 9.057 -3.633 15.960 1.00 84.31 95 PRO A N 1
ATOM 759 C CA . PRO A 1 95 ? 8.986 -3.025 14.623 1.00 84.31 95 PRO A CA 1
ATOM 760 C C . PRO A 1 95 ? 7.532 -2.943 14.148 1.00 84.31 95 PRO A C 1
ATOM 762 O O . PRO A 1 95 ? 6.975 -3.856 13.537 1.00 84.31 95 PRO A O 1
ATOM 765 N N . LYS A 1 96 ? 6.842 -1.877 14.532 1.00 89.38 96 LYS A N 1
ATOM 766 C CA . LYS A 1 96 ? 5.385 -1.790 14.405 1.00 89.38 96 LYS A CA 1
ATOM 767 C C . LYS A 1 96 ? 4.947 -1.393 13.002 1.00 89.38 96 LYS A C 1
ATOM 769 O O . LYS A 1 96 ? 3.915 -1.888 12.558 1.00 89.38 96 LYS A O 1
ATOM 774 N N . TYR A 1 97 ? 5.677 -0.513 12.313 1.00 92.38 97 TYR A N 1
ATOM 775 C CA . TYR A 1 97 ? 5.302 -0.051 10.975 1.00 92.38 97 TYR A CA 1
ATOM 776 C C . TYR A 1 97 ? 5.605 -1.118 9.929 1.00 92.38 97 TYR A C 1
ATOM 778 O O . TYR A 1 97 ? 4.767 -1.327 9.049 1.00 92.38 97 TYR A O 1
ATOM 786 N N . HIS A 1 98 ? 6.699 -1.858 10.109 1.00 90.00 98 HIS A N 1
ATOM 787 C CA . HIS A 1 98 ? 6.993 -3.076 9.351 1.00 90.00 98 HIS A CA 1
ATOM 788 C C . HIS A 1 98 ? 5.814 -4.073 9.406 1.00 90.00 98 HIS A C 1
ATOM 790 O O . HIS A 1 98 ? 5.277 -4.557 8.414 1.00 90.00 98 HIS A O 1
ATOM 796 N N . ASN A 1 99 ? 5.264 -4.291 10.600 1.00 88.62 99 ASN A N 1
ATOM 797 C CA . ASN A 1 99 ? 4.153 -5.228 10.783 1.00 88.62 99 ASN A CA 1
ATOM 798 C C . ASN A 1 99 ? 2.759 -4.649 10.460 1.00 88.62 99 ASN A C 1
ATOM 800 O O . ASN A 1 99 ? 1.782 -5.396 10.341 1.00 88.62 99 ASN A O 1
ATOM 804 N N . SER A 1 100 ? 2.645 -3.324 10.323 1.00 89.44 100 SER A N 1
ATOM 805 C CA . SER A 1 100 ? 1.370 -2.588 10.360 1.00 89.44 100 SER A CA 1
ATOM 806 C C . SER A 1 100 ? 0.409 -2.851 9.216 1.00 89.44 100 SER A C 1
ATOM 808 O O . SER A 1 100 ? -0.773 -2.529 9.336 1.00 89.44 100 SER A O 1
ATOM 810 N N . THR A 1 101 ? 0.900 -3.422 8.122 1.00 90.69 101 THR A N 1
ATOM 811 C CA . THR A 1 101 ? 0.101 -3.680 6.928 1.00 90.69 101 THR A CA 1
ATOM 812 C C . THR A 1 101 ? -0.250 -5.146 6.742 1.00 90.69 101 THR A C 1
ATOM 814 O O . THR A 1 101 ? -1.056 -5.422 5.869 1.00 90.69 101 THR A O 1
ATOM 817 N N . ALA A 1 102 ? 0.276 -6.069 7.560 1.00 87.31 102 ALA A N 1
ATOM 818 C CA . ALA A 1 102 ? 0.055 -7.513 7.395 1.00 87.31 102 ALA A CA 1
ATOM 819 C C . ALA A 1 102 ? -0.356 -8.256 8.676 1.00 87.31 102 ALA A C 1
ATOM 821 O O . ALA A 1 102 ? -0.892 -9.360 8.598 1.00 87.31 102 ALA A O 1
ATOM 822 N N . MET A 1 103 ? -0.104 -7.689 9.859 1.00 89.50 103 MET A N 1
ATOM 823 C CA . MET A 1 103 ? -0.404 -8.351 11.128 1.00 89.50 103 MET A CA 1
ATOM 824 C C . MET A 1 103 ? -1.604 -7.715 11.827 1.00 89.50 103 MET A C 1
ATOM 826 O O . MET A 1 103 ? -1.534 -6.569 12.267 1.00 89.50 103 MET A O 1
ATOM 830 N N . ASP A 1 104 ? -2.657 -8.502 12.051 1.00 90.12 104 ASP A N 1
ATOM 831 C CA . ASP A 1 104 ? -3.895 -8.119 12.749 1.00 90.12 104 ASP A CA 1
ATOM 832 C C . ASP A 1 104 ? -3.684 -7.291 14.022 1.00 90.12 104 ASP A C 1
ATOM 834 O O . ASP A 1 104 ? -4.420 -6.345 14.291 1.00 90.12 104 ASP A O 1
ATOM 838 N N . ALA A 1 105 ? -2.676 -7.644 14.823 1.00 91.44 105 ALA A N 1
ATOM 839 C CA . ALA A 1 105 ? -2.383 -6.962 16.079 1.00 91.44 105 ALA A CA 1
ATOM 840 C C . ALA A 1 105 ? -1.914 -5.508 15.895 1.00 91.44 105 ALA A C 1
ATOM 842 O O . ALA A 1 105 ? -2.030 -4.727 16.838 1.00 91.44 105 ALA A O 1
ATOM 843 N N . TYR A 1 106 ? -1.388 -5.162 14.719 1.00 93.00 106 TYR A N 1
ATOM 844 C CA . TYR A 1 106 ? -0.852 -3.845 14.381 1.00 93.00 106 TYR A CA 1
ATOM 845 C C . TYR A 1 106 ? -1.764 -3.050 13.439 1.00 93.00 106 TYR A C 1
ATOM 847 O O . TYR A 1 106 ? -1.629 -1.829 13.377 1.00 93.00 106 TYR A O 1
ATOM 855 N N . VAL A 1 107 ? -2.722 -3.685 12.757 1.00 92.75 107 VAL A N 1
ATO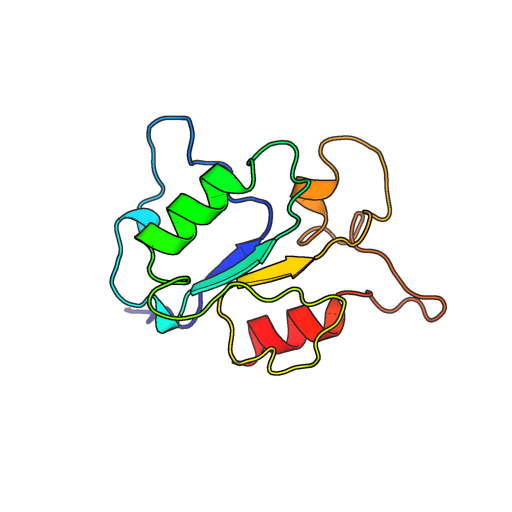M 856 C CA . VAL A 1 107 ? -3.712 -2.974 11.934 1.00 92.75 107 VAL A CA 1
ATOM 857 C C . VAL A 1 107 ? -4.762 -2.324 12.842 1.00 92.75 107 VAL A C 1
ATOM 859 O O . VAL A 1 107 ? -5.401 -2.986 13.661 1.00 92.75 107 VAL A O 1
ATOM 862 N N . GLN A 1 108 ? -4.969 -1.012 12.700 1.00 93.44 108 GLN A N 1
ATOM 863 C CA . GLN A 1 108 ? -6.010 -0.302 13.449 1.00 93.44 108 GLN A CA 1
ATOM 864 C C . GLN A 1 108 ? -7.406 -0.822 13.106 1.00 93.44 108 GLN A C 1
ATOM 866 O O . GLN A 1 108 ? -7.707 -1.144 11.954 1.00 93.44 108 GLN A O 1
ATOM 871 N N . LYS A 1 109 ? -8.277 -0.829 14.115 1.00 94.25 109 LYS A N 1
ATOM 872 C CA . LYS A 1 109 ? -9.713 -1.049 13.958 1.00 94.25 109 LYS A CA 1
ATOM 873 C C . LYS A 1 109 ? -10.463 0.248 14.227 1.00 94.25 109 LYS A C 1
ATOM 875 O O . LYS A 1 109 ? -10.054 1.028 15.086 1.00 94.25 109 LYS A O 1
ATOM 880 N N . ASP A 1 110 ? -11.542 0.480 13.494 1.00 92.62 110 ASP A N 1
ATOM 881 C CA . ASP A 1 110 ? -12.460 1.580 13.765 1.00 92.62 110 ASP A CA 1
ATOM 882 C C . ASP A 1 110 ? -13.367 1.279 14.976 1.00 92.62 110 ASP A C 1
ATOM 884 O O . ASP A 1 110 ? -13.269 0.232 15.622 1.00 92.62 110 ASP A O 1
ATOM 888 N N . THR A 1 111 ? -14.274 2.204 15.296 1.00 95.25 111 THR A N 1
ATOM 889 C CA . THR A 1 111 ? -15.208 2.064 16.427 1.00 95.25 111 THR A CA 1
ATOM 890 C C . THR A 1 111 ? -16.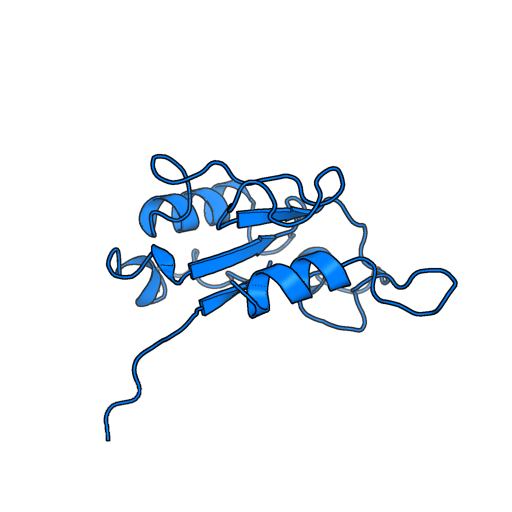210 0.919 16.267 1.00 95.25 111 THR A C 1
ATOM 892 O O . THR A 1 111 ? -16.809 0.503 17.257 1.00 95.25 111 THR A O 1
ATOM 895 N N . SER A 1 112 ? -16.391 0.394 15.052 1.00 95.00 112 SER A N 1
ATOM 896 C CA . SER A 1 112 ? -17.217 -0.782 14.765 1.00 95.00 112 SER A CA 1
ATOM 897 C C . SER A 1 112 ? -16.432 -2.099 14.834 1.00 95.00 112 SER A C 1
ATOM 899 O O . SER A 1 112 ? -17.020 -3.173 14.725 1.00 95.00 112 SER A O 1
ATOM 9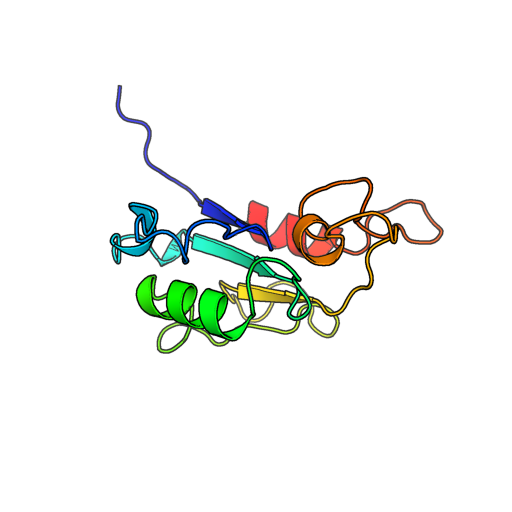01 N N . GLY A 1 113 ? -15.113 -2.031 15.044 1.00 92.94 113 GLY A N 1
ATOM 902 C CA . GLY A 1 113 ? -14.218 -3.185 15.077 1.00 92.94 113 GLY A CA 1
ATOM 903 C C . GLY A 1 113 ? -13.713 -3.627 13.701 1.00 92.94 113 GLY A C 1
ATOM 904 O O . GLY A 1 113 ? -13.024 -4.647 13.626 1.00 92.94 113 GLY A O 1
ATOM 905 N N . LYS A 1 114 ? -14.021 -2.882 12.631 1.00 93.88 114 LYS A N 1
ATOM 906 C CA . LYS A 1 114 ? -13.561 -3.160 11.263 1.00 93.88 114 LYS A CA 1
ATOM 907 C C . LYS A 1 114 ? -12.124 -2.668 11.075 1.00 93.88 114 LYS A C 1
ATOM 909 O O . LYS A 1 114 ? -11.771 -1.628 11.629 1.00 93.88 114 LYS A O 1
ATOM 914 N N . TYR A 1 115 ? -11.287 -3.377 10.312 1.00 93.75 115 TYR A N 1
ATOM 915 C CA . TYR A 1 115 ? -9.928 -2.899 10.049 1.00 93.75 115 TYR A CA 1
ATOM 916 C C . TYR A 1 115 ? -9.961 -1.666 9.143 1.00 93.75 115 TYR A C 1
ATOM 918 O O . TYR A 1 115 ? -10.649 -1.627 8.121 1.00 93.75 115 TYR A O 1
ATOM 926 N N . VAL A 1 116 ? -9.168 -0.651 9.486 1.00 93.69 116 VAL A N 1
ATOM 927 C CA . VAL A 1 116 ? -9.127 0.609 8.723 1.00 93.69 116 VAL A CA 1
ATOM 928 C C . VAL A 1 116 ? -8.516 0.449 7.326 1.00 93.69 116 VAL A C 1
ATOM 930 O O . VAL A 1 116 ? -8.695 1.332 6.491 1.00 93.69 116 VAL A O 1
ATOM 933 N N . LEU A 1 117 ? -7.807 -0.660 7.081 1.00 94.06 117 LEU A N 1
ATOM 934 C CA . LEU A 1 117 ? -7.178 -0.995 5.800 1.00 94.06 117 LEU A CA 1
ATOM 935 C C . LEU A 1 117 ? -8.021 -1.944 4.930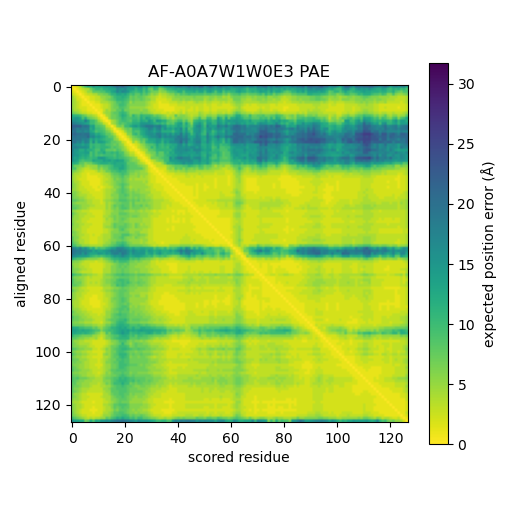 1.00 94.06 117 LEU A C 1
ATOM 937 O O . LEU A 1 117 ? -7.554 -2.378 3.881 1.00 94.06 117 LEU A O 1
ATOM 941 N N . ASP A 1 118 ? -9.250 -2.288 5.332 1.00 93.56 118 ASP A N 1
ATOM 942 C CA . ASP A 1 118 ? -10.048 -3.301 4.624 1.00 93.56 118 ASP A CA 1
ATOM 943 C C . ASP A 1 118 ? -10.288 -2.965 3.149 1.00 93.56 118 ASP A C 1
ATOM 945 O O . ASP A 1 118 ? -10.237 -3.851 2.308 1.00 93.56 118 ASP A O 1
ATOM 949 N N . LYS A 1 119 ? -10.490 -1.689 2.799 1.00 95.00 119 LYS A N 1
ATOM 950 C CA . LYS A 1 119 ? -10.701 -1.299 1.393 1.00 95.00 119 LYS A CA 1
ATOM 951 C C . LYS A 1 119 ? -9.445 -1.482 0.542 1.00 95.00 119 LYS A C 1
ATOM 953 O O . LYS A 1 119 ? -9.541 -1.847 -0.627 1.00 95.00 119 LYS A O 1
ATOM 958 N N . GLN A 1 120 ? -8.278 -1.227 1.124 1.00 95.25 120 GLN A N 1
ATOM 959 C CA . GLN A 1 120 ? -6.996 -1.461 0.479 1.00 95.25 120 GLN A CA 1
ATOM 960 C C . GLN A 1 120 ? -6.783 -2.961 0.286 1.00 95.25 120 GLN A C 1
ATOM 962 O O . GLN A 1 120 ? -6.431 -3.385 -0.807 1.00 95.25 120 GLN A O 1
ATOM 967 N N . TRP A 1 121 ? -7.068 -3.768 1.309 1.00 93.19 121 TRP A N 1
ATOM 968 C CA . TRP A 1 121 ? -7.018 -5.225 1.216 1.00 93.19 121 TRP A CA 1
ATOM 969 C C . TRP A 1 121 ? -7.955 -5.784 0.152 1.00 93.19 121 TRP A C 1
ATOM 971 O O . TRP A 1 121 ? -7.530 -6.592 -0.670 1.00 93.19 121 TRP A O 1
ATOM 981 N N . GLU A 1 122 ? -9.210 -5.336 0.149 1.00 94.44 122 GLU A N 1
ATOM 982 C CA . GLU A 1 122 ? -10.211 -5.713 -0.846 1.00 94.44 122 GLU A CA 1
ATOM 983 C C . GLU A 1 122 ? -9.684 -5.435 -2.257 1.00 94.44 122 GLU A C 1
ATOM 985 O O . GLU A 1 122 ? -9.650 -6.358 -3.063 1.00 94.44 122 GLU A O 1
ATOM 990 N N . TYR A 1 123 ? -9.176 -4.225 -2.517 1.00 95.06 123 TYR A N 1
ATOM 991 C CA . TYR A 1 123 ? -8.572 -3.848 -3.798 1.00 95.06 123 TYR A CA 1
ATOM 992 C C . TYR A 1 123 ? -7.374 -4.733 -4.180 1.00 95.06 123 TYR A C 1
ATOM 994 O O . TYR A 1 123 ? -7.349 -5.327 -5.258 1.00 95.06 123 TYR A O 1
ATOM 1002 N N . LEU A 1 124 ? -6.399 -4.885 -3.278 1.00 92.25 124 LEU A N 1
ATOM 1003 C CA . LEU A 1 124 ? -5.195 -5.678 -3.538 1.00 92.25 124 LEU A CA 1
ATOM 1004 C C . LEU A 1 124 ? -5.532 -7.138 -3.826 1.00 92.25 124 LEU A C 1
ATOM 1006 O O . LEU A 1 124 ? -4.842 -7.774 -4.614 1.00 92.25 124 LEU A O 1
ATOM 1010 N N . ILE A 1 125 ? -6.591 -7.683 -3.228 1.00 90.81 125 ILE A N 1
ATOM 1011 C CA . ILE A 1 125 ? -7.045 -9.053 -3.479 1.00 90.81 125 ILE A CA 1
ATOM 1012 C C . ILE A 1 125 ? -7.866 -9.131 -4.772 1.00 90.81 125 ILE A C 1
ATOM 1014 O O . ILE A 1 125 ? -7.673 -10.083 -5.532 1.00 90.81 125 ILE A O 1
ATOM 1018 N N . SER A 1 126 ? -8.734 -8.154 -5.049 1.00 86.94 126 SER A N 1
ATOM 1019 C CA . SER A 1 126 ? -9.738 -8.227 -6.118 1.00 86.94 126 SER A CA 1
ATOM 1020 C C . SER A 1 126 ? -9.243 -7.911 -7.524 1.00 86.94 126 SER A C 1
ATOM 1022 O O . SER A 1 126 ? -9.827 -8.453 -8.459 1.00 86.94 126 SER A O 1
ATOM 1024 N N . GLU A 1 127 ? -8.235 -7.043 -7.679 1.00 67.69 127 GLU A N 1
ATOM 1025 C CA . GLU A 1 127 ? -7.749 -6.633 -9.017 1.00 67.69 127 GLU A CA 1
ATOM 1026 C C . GLU A 1 127 ? -7.135 -7.760 -9.870 1.00 67.69 127 GLU A C 1
ATOM 1028 O O . GLU A 1 127 ? -6.725 -8.805 -9.313 1.00 67.69 127 GLU A O 1
#

Mean predicted aligned error: 5.76 Å

pLDDT: mean 83.88, std 13.0, range [46.78, 96.25]

Foldseek 3Di:
DDDDQQAAEEELQCQPQPPPCPDVLLQCLPPLVRAAYEAECVQPRQHPVSVVVSNVSNVQDPPNHHEAAPLPDAPVRRVHRHYYYNDFFPDDPDRLRSCQGPDPNGFDADPVRHGPCVRVVCNNVPD

Radius of gyration: 14.55 Å; Cα contacts (8 Å, |Δi|>4): 204; chains: 1; bounding box: 40×40×37 Å

Secondary structure (DSSP, 8-state):
-------EEEES--TTTTSS---GGGG--TTGGGEEEEE-TT-SSS-HHHHHHHHHHTTSSTTS---EETTS--TTGGG-SEEE--PPPS--SSSHHHHTTT-TTTS-B-TTS-BTTHHHHHHHHH-

Nearest PDB structures (foldseek):
  9bh6-assembly1_A  TM=3.547E-01  e=7.867E+00  Homo sapiens

Solvent-accessible surface area (backbone atoms only — not comparable to full-atom values): 7392 Å² total; per-residue (Å²): 137,88,78,81,88,76,70,47,80,48,43,29,65,69,77,44,74,82,78,82,54,61,52,74,63,53,78,36,62,71,67,27,94,30,40,33,37,39,34,33,71,71,16,74,85,48,48,45,72,58,54,49,52,47,35,38,55,21,46,31,21,66,96,71,29,64,70,32,62,50,80,84,48,58,87,71,43,91,74,36,29,30,34,34,39,84,78,68,41,60,42,84,70,78,70,26,38,28,37,26,64,79,38,76,78,19,40,37,56,47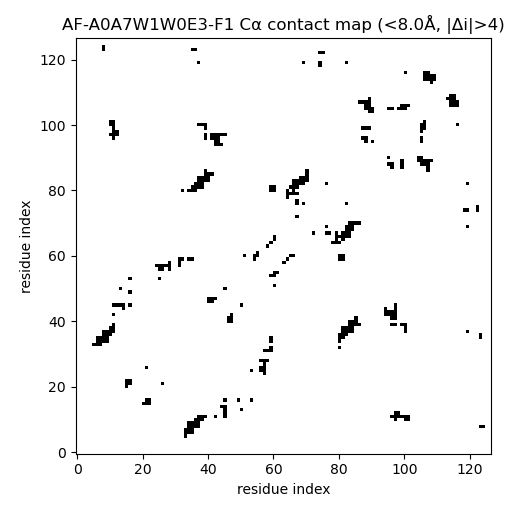,99,87,67,48,55,74,56,49,68,58,50,50,49,73,68,68,110

Sequence (127 aa):
RYYPLKKVIMFSMMDWMNNGKVPDWVNMPYNNDRYYDIYNPLDEDVPYAGAKLGWEHMGMTTPVSPAVNSDNASSPYDHAHVLLTSRQPAKSDGPKYHNSTAMDAYVQKDTSGKYVLDKQWEYLISE